Protein AF-A0AAD5XZZ4-F1 (afdb_monomer_lite)

Secondary structure (DSSP, 8-state):
------EEEEEEEEE-TTS-EEEEEEEESS-HHHHHHHHHHHHT-TT--STTTTSSEEEEEEEEEETTHHHHHHHHHTS-HHHHHHHHHHHHHHHTT--

Structure (mmCIF, N/CA/C/O backbone):
data_AF-A0AAD5XZZ4-F1
#
_entry.id   AF-A0AAD5XZZ4-F1
#
loop_
_atom_site.group_PDB
_atom_site.id
_atom_site.type_symbol
_atom_site.label_atom_id
_atom_site.label_alt_id
_atom_site.label_comp_id
_atom_site.label_asym_id
_atom_site.label_entity_id
_atom_site.label_seq_id
_atom_site.pdbx_PDB_ins_code
_atom_site.Cartn_x
_atom_site.Cartn_y
_atom_site.Cartn_z
_atom_site.occupancy
_atom_site.B_iso_or_equiv
_atom_site.auth_seq_id
_atom_site.auth_comp_id
_atom_site.auth_asym_id
_atom_site.auth_atom_id
_atom_site.pdbx_PDB_model_num
ATOM 1 N N . MET A 1 1 ? 3.668 20.346 -11.855 1.00 45.03 1 MET A N 1
ATOM 2 C CA . MET A 1 1 ? 4.312 20.079 -10.546 1.00 45.03 1 MET A CA 1
ATOM 3 C C . MET A 1 1 ? 5.317 18.971 -10.793 1.00 45.03 1 MET A C 1
ATOM 5 O O . MET A 1 1 ? 4.879 17.853 -10.990 1.00 45.03 1 MET A O 1
ATOM 9 N N . SER A 1 2 ? 6.607 19.309 -10.846 1.00 46.75 2 SER A N 1
ATOM 10 C CA . SER A 1 2 ? 7.758 18.473 -11.248 1.00 46.75 2 SER A CA 1
ATOM 11 C C . SER A 1 2 ? 7.537 16.943 -11.241 1.00 46.75 2 SER A C 1
ATOM 13 O O . SER A 1 2 ? 7.556 16.282 -10.203 1.00 46.75 2 SER A O 1
ATOM 15 N N . ASP A 1 3 ? 7.353 16.411 -12.454 1.00 56.34 3 ASP A N 1
ATOM 16 C CA . ASP A 1 3 ? 6.649 15.170 -12.815 1.00 56.34 3 ASP A CA 1
ATOM 17 C C . ASP A 1 3 ? 7.511 13.888 -12.932 1.00 56.34 3 ASP A C 1
ATOM 19 O O . ASP A 1 3 ? 7.149 12.970 -13.661 1.00 56.34 3 ASP A O 1
ATOM 23 N N . ASN A 1 4 ? 8.643 13.776 -12.228 1.00 63.56 4 ASN A N 1
ATOM 24 C CA . ASN A 1 4 ? 9.519 12.588 -12.295 1.00 63.56 4 ASN A CA 1
ATOM 25 C C . ASN A 1 4 ? 10.299 12.364 -10.989 1.00 63.56 4 ASN A C 1
ATOM 27 O O . ASN A 1 4 ? 11.527 12.318 -10.988 1.00 63.56 4 ASN A O 1
ATOM 31 N N . LYS A 1 5 ? 9.616 12.285 -9.843 1.00 84.62 5 LYS A N 1
ATOM 32 C CA . LYS A 1 5 ? 10.306 11.925 -8.597 1.00 84.62 5 LYS A CA 1
ATOM 33 C C . LYS A 1 5 ? 10.323 10.414 -8.425 1.00 84.62 5 LYS A C 1
ATOM 35 O O . LYS A 1 5 ? 9.269 9.772 -8.454 1.00 84.62 5 LYS A O 1
ATOM 40 N N . ALA A 1 6 ? 11.527 9.885 -8.233 1.00 90.94 6 ALA A N 1
ATOM 41 C CA . ALA A 1 6 ? 11.706 8.509 -7.826 1.00 90.94 6 ALA A CA 1
ATOM 42 C C . ALA A 1 6 ? 11.147 8.299 -6.413 1.00 90.94 6 ALA A C 1
ATOM 44 O O . ALA A 1 6 ? 11.161 9.212 -5.575 1.00 90.94 6 ALA A O 1
ATOM 45 N N . GLY A 1 7 ? 10.633 7.103 -6.170 1.00 94.19 7 GLY A N 1
ATOM 46 C CA . GLY A 1 7 ? 10.087 6.715 -4.882 1.00 94.19 7 GLY A CA 1
ATOM 47 C C . GLY A 1 7 ? 9.430 5.347 -4.933 1.00 94.19 7 GLY A C 1
ATOM 48 O O . GLY A 1 7 ? 9.227 4.759 -5.997 1.00 94.19 7 GLY A O 1
ATOM 49 N N . TRP A 1 8 ? 9.065 4.864 -3.758 1.00 94.25 8 TRP A N 1
ATOM 50 C CA . TRP A 1 8 ? 8.271 3.663 -3.606 1.00 94.25 8 TRP A CA 1
ATOM 51 C C . TRP A 1 8 ? 6.823 3.933 -3.981 1.00 94.25 8 TRP A C 1
ATOM 53 O O . TRP A 1 8 ? 6.227 4.929 -3.562 1.00 94.25 8 TRP A O 1
ATOM 63 N N . VAL A 1 9 ? 6.252 2.999 -4.722 1.00 94.38 9 VAL A N 1
ATOM 64 C CA . VAL A 1 9 ? 4.821 2.886 -4.961 1.00 94.38 9 VAL A CA 1
ATOM 65 C C . VAL A 1 9 ? 4.361 1.630 -4.250 1.00 94.38 9 VAL A C 1
ATOM 67 O O . VAL A 1 9 ? 4.915 0.558 -4.483 1.00 94.38 9 VAL A O 1
ATOM 70 N N . TYR A 1 10 ? 3.389 1.762 -3.359 1.00 94.12 10 TYR A N 1
ATOM 71 C CA . TYR A 1 10 ? 2.905 0.652 -2.548 1.00 94.12 10 TYR A CA 1
ATOM 72 C C . TYR A 1 10 ? 1.407 0.469 -2.703 1.00 94.12 10 TYR A C 1
ATOM 74 O O . TYR A 1 10 ? 0.656 1.416 -2.961 1.00 94.12 10 TYR A O 1
ATOM 82 N N . VAL A 1 11 ? 0.995 -0.780 -2.527 1.00 94.44 11 VAL A N 1
ATOM 83 C CA . VAL A 1 11 ? -0.394 -1.210 -2.571 1.00 94.44 11 VAL A CA 1
ATOM 84 C C . VAL A 1 11 ? -0.735 -1.906 -1.261 1.00 94.44 11 VAL A C 1
ATOM 86 O O . VAL A 1 11 ? 0.061 -2.676 -0.720 1.00 94.44 11 VAL A O 1
ATOM 89 N N . ALA A 1 12 ? -1.919 -1.604 -0.749 1.00 94.06 12 ALA A N 1
ATOM 90 C CA . ALA A 1 12 ? -2.474 -2.176 0.467 1.00 94.06 12 ALA A CA 1
ATOM 91 C C . ALA A 1 12 ? -3.970 -2.444 0.278 1.00 94.06 12 ALA A C 1
ATOM 93 O O . ALA A 1 12 ? -4.600 -1.875 -0.616 1.00 94.06 12 ALA A O 1
ATOM 94 N N . GLU A 1 13 ? -4.546 -3.284 1.123 1.00 94.44 13 GLU A N 1
ATOM 95 C CA . GLU A 1 13 ? -5.991 -3.452 1.244 1.00 94.44 13 GLU A CA 1
ATOM 96 C C . GLU A 1 13 ? -6.473 -2.709 2.493 1.00 94.44 13 GLU A C 1
ATOM 98 O O . GLU A 1 13 ? -5.864 -2.804 3.555 1.00 94.44 13 GLU A O 1
ATOM 103 N N . SER A 1 14 ? -7.546 -1.934 2.362 1.00 93.75 14 SER A N 1
ATOM 104 C CA . SER A 1 14 ? -8.236 -1.322 3.493 1.00 93.75 14 SER A CA 1
ATOM 105 C C . SER A 1 14 ? -9.613 -1.949 3.625 1.00 93.75 14 SER A C 1
ATOM 107 O O . SER A 1 14 ? -10.395 -1.932 2.669 1.00 93.75 14 SER A O 1
ATOM 109 N N . THR A 1 15 ? -9.904 -2.493 4.802 1.00 94.31 15 THR A N 1
ATOM 110 C CA . THR A 1 15 ? -11.216 -3.067 5.113 1.00 94.31 15 THR A CA 1
ATOM 111 C C . THR A 1 15 ? -12.094 -1.987 5.721 1.00 94.31 15 THR A C 1
ATOM 113 O O . THR A 1 15 ? -11.679 -1.272 6.632 1.00 94.31 15 THR A O 1
ATOM 116 N N . ARG A 1 16 ? -13.313 -1.839 5.212 1.00 93.56 16 ARG A N 1
ATOM 117 C CA . ARG A 1 16 ? -14.308 -0.876 5.693 1.00 93.56 16 ARG A CA 1
ATOM 118 C C . ARG A 1 16 ? -15.160 -1.454 6.824 1.00 93.56 16 ARG A C 1
ATOM 120 O O . ARG A 1 16 ? -15.251 -2.674 6.941 1.00 93.56 16 ARG A O 1
ATOM 127 N N . PRO A 1 17 ? -15.844 -0.609 7.622 1.00 90.06 17 PRO A N 1
ATOM 128 C CA . PRO A 1 17 ? -16.749 -1.081 8.673 1.00 90.06 17 PRO A CA 1
ATOM 129 C C . PRO A 1 17 ? -17.856 -2.027 8.181 1.00 90.06 17 PRO A C 1
ATOM 131 O O . PRO A 1 17 ? -18.328 -2.864 8.939 1.00 90.06 17 PRO A O 1
ATOM 134 N N . ASN A 1 18 ? -18.261 -1.917 6.912 1.00 91.06 18 ASN A N 1
ATOM 135 C CA . ASN A 1 18 ? -19.247 -2.802 6.285 1.00 91.06 18 ASN A CA 1
ATOM 136 C C . ASN A 1 18 ? -18.650 -4.121 5.745 1.00 91.06 18 ASN A C 1
ATOM 138 O O . ASN A 1 18 ? -19.376 -4.907 5.146 1.00 91.06 18 ASN A O 1
ATOM 142 N N . GLY A 1 19 ? -17.349 -4.357 5.933 1.00 91.38 19 GLY A N 1
ATOM 143 C CA . GLY A 1 19 ? -16.630 -5.529 5.430 1.00 91.38 19 GLY A CA 1
ATOM 144 C C . GLY A 1 19 ? -16.059 -5.378 4.018 1.00 91.38 19 GLY A C 1
ATOM 145 O O . GLY A 1 19 ? -15.326 -6.262 3.571 1.00 91.38 19 GLY A O 1
ATOM 146 N N . ASP A 1 20 ? -16.329 -4.270 3.319 1.00 92.31 20 ASP A N 1
ATOM 147 C CA . ASP A 1 20 ? -15.809 -4.065 1.968 1.00 92.31 20 ASP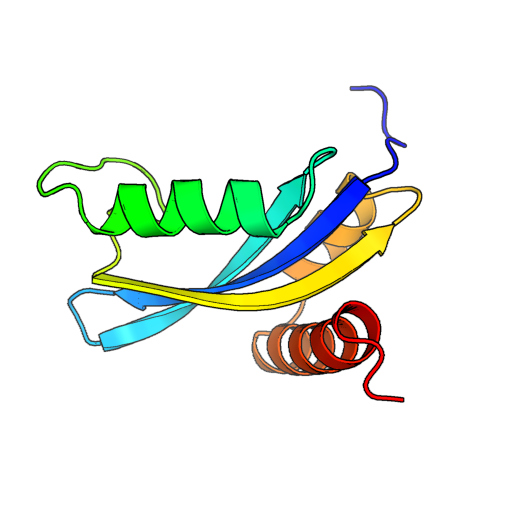 A CA 1
ATOM 148 C C . ASP A 1 20 ? -14.291 -3.889 1.978 1.00 92.31 20 ASP A C 1
ATOM 150 O O . ASP A 1 20 ? -13.732 -3.082 2.723 1.00 92.31 20 ASP A O 1
ATOM 154 N N . LYS A 1 21 ? -13.624 -4.606 1.078 1.00 92.38 21 LYS A N 1
ATOM 155 C CA . LYS A 1 21 ? -12.177 -4.541 0.877 1.00 92.38 21 LYS A CA 1
ATOM 156 C C . LYS A 1 21 ? -11.851 -3.633 -0.298 1.00 92.38 21 LYS A C 1
ATOM 158 O O . LYS A 1 21 ? -12.231 -3.911 -1.435 1.00 92.38 21 LYS A O 1
ATOM 163 N N . GLN A 1 22 ? -11.129 -2.549 -0.033 1.00 91.50 22 GLN A N 1
ATOM 164 C CA . GLN A 1 22 ? -10.744 -1.569 -1.043 1.00 91.50 22 GLN A CA 1
ATOM 165 C C . GLN A 1 22 ? -9.232 -1.537 -1.225 1.00 91.50 22 GLN A C 1
ATOM 167 O O . GLN A 1 22 ? -8.476 -1.420 -0.263 1.00 91.50 22 GLN A O 1
ATOM 172 N N . ILE A 1 23 ? -8.789 -1.580 -2.480 1.00 93.62 23 ILE A N 1
ATOM 173 C CA . ILE A 1 23 ? -7.369 -1.463 -2.795 1.00 93.62 23 ILE A CA 1
ATOM 174 C C . ILE A 1 23 ? -6.931 -0.003 -2.682 1.00 93.62 23 ILE A C 1
ATOM 176 O O . ILE A 1 23 ? -7.425 0.874 -3.395 1.00 93.62 23 ILE A O 1
ATOM 180 N N . TYR A 1 24 ? -5.967 0.233 -1.804 1.00 92.50 24 TYR A N 1
ATOM 181 C CA . TYR A 1 24 ? -5.279 1.497 -1.620 1.00 92.50 24 TYR A CA 1
ATOM 182 C C . TYR A 1 24 ? -3.963 1.502 -2.395 1.00 92.50 24 TYR A C 1
ATOM 184 O O . TYR A 1 24 ? -3.212 0.529 -2.383 1.00 92.50 24 TYR A O 1
ATOM 192 N N . THR A 1 25 ? -3.652 2.620 -3.045 1.00 94.00 25 THR A N 1
ATOM 193 C CA . THR A 1 25 ? -2.360 2.840 -3.704 1.00 94.00 25 THR A CA 1
ATOM 194 C C . THR A 1 25 ? -1.808 4.182 -3.266 1.00 94.00 25 THR A C 1
ATOM 196 O O . THR A 1 25 ? -2.512 5.193 -3.349 1.00 94.00 25 THR A O 1
ATOM 199 N N . GLY A 1 26 ? -0.549 4.188 -2.839 1.00 92.44 26 GLY A N 1
ATOM 200 C CA . GLY A 1 26 ? 0.147 5.394 -2.416 1.00 92.44 26 GLY A CA 1
ATOM 201 C C . GLY A 1 26 ? 1.602 5.416 -2.861 1.00 92.44 26 GLY A C 1
ATOM 202 O O . GLY A 1 26 ? 2.157 4.418 -3.324 1.00 92.44 26 GLY A O 1
ATOM 203 N N . ILE A 1 27 ? 2.226 6.580 -2.694 1.00 94.50 27 ILE A N 1
ATOM 204 C CA . ILE A 1 27 ? 3.651 6.793 -2.962 1.00 94.50 27 ILE A CA 1
ATOM 205 C C . ILE A 1 27 ? 4.381 7.315 -1.735 1.00 94.50 27 ILE A C 1
ATOM 207 O O . ILE A 1 27 ? 3.789 7.948 -0.857 1.00 94.50 27 ILE A O 1
ATOM 211 N N . THR A 1 28 ? 5.682 7.055 -1.671 1.00 93.88 28 THR A N 1
ATOM 212 C CA . THR A 1 28 ? 6.557 7.589 -0.628 1.00 93.88 28 THR A CA 1
ATOM 213 C C . THR A 1 28 ? 8.011 7.622 -1.071 1.00 93.88 28 THR A C 1
ATOM 215 O O . THR A 1 28 ? 8.465 6.771 -1.826 1.00 93.88 28 THR A O 1
ATOM 218 N N . GLN A 1 29 ? 8.756 8.618 -0.595 1.00 92.12 29 GLN A N 1
ATOM 219 C CA . GLN A 1 29 ? 10.215 8.660 -0.754 1.00 92.12 29 GLN A CA 1
ATOM 220 C C . GLN A 1 29 ? 10.943 7.963 0.404 1.00 92.12 29 GLN A C 1
ATOM 222 O O . GLN A 1 29 ? 12.115 7.626 0.283 1.00 92.12 29 GLN A O 1
ATOM 227 N N . ARG A 1 30 ? 10.245 7.751 1.525 1.00 90.75 30 ARG A N 1
ATOM 228 C CA . ARG A 1 30 ? 10.720 6.992 2.692 1.00 90.75 30 ARG A CA 1
ATOM 229 C C . ARG A 1 30 ? 10.480 5.500 2.459 1.00 90.75 30 ARG A C 1
ATOM 231 O O . ARG A 1 30 ? 9.788 5.140 1.510 1.00 90.75 30 ARG A O 1
ATOM 238 N N . THR A 1 31 ? 10.985 4.636 3.333 1.00 90.62 31 THR A N 1
ATOM 239 C CA . THR A 1 31 ? 10.662 3.204 3.269 1.00 90.62 31 THR A CA 1
ATOM 240 C C . THR A 1 31 ? 9.143 2.973 3.390 1.00 90.62 31 THR A C 1
ATOM 242 O O . THR A 1 31 ? 8.474 3.697 4.141 1.00 90.62 31 THR A O 1
ATOM 245 N N . PRO A 1 32 ? 8.565 2.007 2.649 1.00 93.38 32 PRO A N 1
ATOM 246 C CA . PRO A 1 32 ? 7.126 1.727 2.681 1.00 93.38 32 PRO A CA 1
ATOM 247 C C . PRO A 1 32 ? 6.596 1.413 4.082 1.00 93.38 32 PRO A C 1
ATOM 249 O O . PRO A 1 32 ? 5.560 1.949 4.468 1.00 93.38 32 PRO A O 1
ATOM 252 N N . GLU A 1 33 ? 7.348 0.643 4.871 1.00 92.12 33 GLU A N 1
ATOM 253 C CA . GLU A 1 33 ? 6.992 0.234 6.240 1.00 92.12 33 GLU A CA 1
ATOM 254 C C . GLU A 1 33 ? 6.635 1.402 7.153 1.00 92.12 33 GLU A C 1
ATOM 256 O O . GLU A 1 33 ? 5.668 1.344 7.909 1.00 92.12 33 GLU A O 1
ATOM 261 N N . ILE A 1 34 ? 7.372 2.505 7.042 1.00 93.31 34 ILE A N 1
ATOM 262 C CA . ILE A 1 34 ? 7.099 3.702 7.828 1.00 93.31 34 ILE A CA 1
ATOM 263 C C . ILE A 1 34 ? 5.708 4.258 7.499 1.00 93.31 34 ILE A C 1
ATOM 265 O O . ILE A 1 34 ? 4.944 4.592 8.403 1.00 93.31 34 ILE A O 1
ATOM 269 N N . ARG A 1 35 ? 5.355 4.343 6.211 1.00 93.75 35 ARG A N 1
ATOM 270 C CA . ARG A 1 35 ? 4.034 4.831 5.783 1.00 93.75 35 ARG A CA 1
ATOM 271 C C . ARG A 1 35 ? 2.933 3.843 6.132 1.00 93.75 35 ARG A C 1
ATOM 273 O O . ARG A 1 35 ? 1.840 4.269 6.487 1.00 93.75 35 ARG A O 1
ATOM 280 N N . TRP A 1 36 ? 3.205 2.545 6.046 1.00 93.62 36 TRP A N 1
ATOM 281 C CA . TRP A 1 36 ? 2.260 1.512 6.461 1.00 93.62 36 TRP A CA 1
ATOM 282 C C . TRP A 1 36 ? 1.923 1.631 7.943 1.00 93.62 36 TRP A C 1
ATOM 284 O O . TRP A 1 36 ? 0.746 1.671 8.284 1.00 93.62 36 TRP A O 1
ATOM 294 N N . ASN A 1 37 ? 2.925 1.809 8.803 1.00 93.75 37 ASN A N 1
ATOM 295 C CA . ASN A 1 37 ? 2.704 2.018 10.233 1.00 93.75 37 ASN A CA 1
ATOM 296 C C . ASN A 1 37 ? 1.912 3.299 10.514 1.00 93.75 37 ASN A C 1
ATOM 298 O O . ASN A 1 37 ? 1.026 3.296 11.363 1.00 93.75 37 ASN A O 1
ATOM 302 N N . GLU A 1 38 ? 2.173 4.386 9.781 1.00 93.00 38 GLU A N 1
ATOM 303 C CA . GLU A 1 38 ? 1.354 5.602 9.869 1.00 93.00 38 GLU A CA 1
ATOM 304 C C . GLU A 1 38 ? -0.119 5.316 9.526 1.00 93.00 38 GLU A C 1
ATOM 306 O O . GLU A 1 38 ? -1.001 5.776 10.244 1.00 93.00 38 GLU A O 1
ATOM 311 N N . HIS A 1 39 ? -0.398 4.524 8.484 1.00 92.88 39 HIS A N 1
ATOM 312 C CA . HIS A 1 39 ? -1.764 4.149 8.102 1.00 92.88 39 HIS A CA 1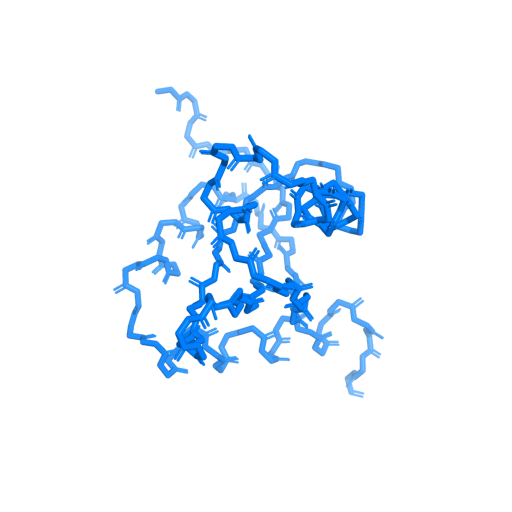
ATOM 313 C C . HIS A 1 39 ? -2.447 3.217 9.108 1.00 92.88 39 HIS A C 1
ATOM 315 O O . HIS A 1 39 ? -3.610 3.440 9.433 1.00 92.88 39 HIS A O 1
ATOM 321 N N . ILE A 1 40 ? -1.737 2.216 9.628 1.00 92.69 40 ILE A N 1
ATOM 322 C CA . ILE A 1 40 ? -2.254 1.298 10.656 1.00 92.69 40 ILE A CA 1
ATOM 323 C C . ILE A 1 40 ? -2.594 2.078 11.930 1.00 92.69 40 ILE A C 1
ATOM 325 O O . ILE A 1 40 ? -3.678 1.932 12.490 1.00 92.69 40 ILE A O 1
ATOM 329 N N . ASN A 1 41 ? -1.705 2.976 12.357 1.00 92.81 41 ASN A N 1
ATOM 330 C CA . ASN A 1 41 ? -1.968 3.851 13.497 1.00 92.81 41 ASN A CA 1
ATOM 331 C C . ASN A 1 41 ? -3.172 4.764 13.258 1.00 92.81 41 ASN A C 1
ATOM 333 O O . ASN A 1 41 ? -3.868 5.113 14.204 1.00 92.81 41 ASN A O 1
ATOM 337 N N . GLU A 1 42 ? -3.412 5.164 12.013 1.00 92.06 42 GLU A N 1
ATOM 338 C CA . GLU A 1 42 ? -4.540 6.010 11.644 1.00 92.06 42 GLU A CA 1
ATOM 339 C C . GLU A 1 42 ? -5.882 5.263 11.677 1.00 92.06 42 GLU A C 1
ATOM 341 O O . GLU A 1 42 ? -6.873 5.851 12.094 1.00 92.06 42 GLU A O 1
ATOM 346 N N . VAL A 1 43 ? -5.906 3.978 11.306 1.00 91.31 43 VAL A N 1
ATOM 347 C CA . VAL A 1 43 ? -7.069 3.076 11.462 1.00 91.31 43 VAL A CA 1
ATOM 348 C C . VAL A 1 43 ? -7.451 2.889 12.929 1.00 91.31 43 VAL A C 1
ATOM 350 O O . VAL A 1 43 ? -8.627 2.857 13.269 1.00 91.31 43 VAL A O 1
ATOM 353 N N . ASN A 1 44 ? -6.463 2.826 13.821 1.00 88.62 44 ASN A N 1
ATOM 354 C CA . ASN A 1 44 ? -6.701 2.632 15.253 1.00 88.62 44 ASN A CA 1
ATOM 355 C C . ASN A 1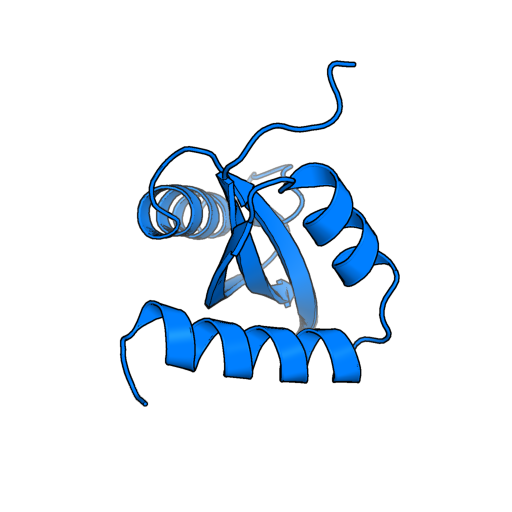 44 ? -7.205 3.895 15.979 1.00 88.62 44 ASN A C 1
ATOM 357 O O . ASN A 1 44 ? -7.440 3.855 17.188 1.00 88.62 44 ASN A O 1
ATOM 361 N N . LYS A 1 45 ? -7.351 5.030 15.282 1.00 90.12 45 LYS A N 1
ATOM 362 C CA . LYS A 1 45 ? -7.873 6.267 15.873 1.00 90.12 45 LYS A CA 1
ATOM 363 C C . LYS A 1 45 ? -9.396 6.314 15.721 1.00 90.12 45 LYS A C 1
ATOM 365 O O . LYS A 1 45 ? -9.870 6.332 14.587 1.00 90.12 45 LYS A O 1
ATOM 370 N N . PRO A 1 46 ? -10.160 6.450 16.820 1.00 79.44 46 PRO A N 1
ATOM 371 C CA . PRO A 1 46 ? -11.624 6.422 16.772 1.00 79.44 46 PRO A CA 1
ATOM 372 C C . PRO A 1 46 ? -12.248 7.554 15.936 1.00 79.44 46 PRO A C 1
ATOM 374 O O . PRO A 1 46 ? 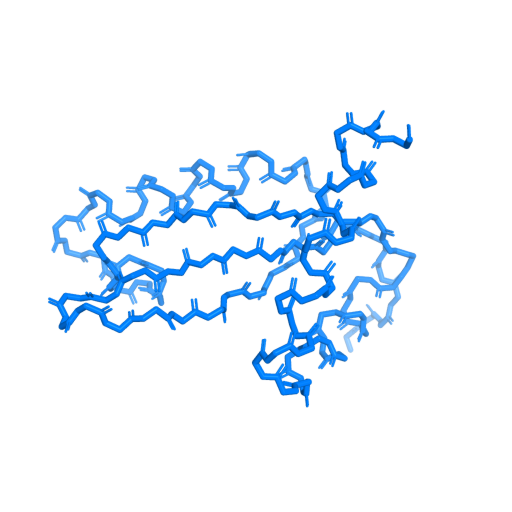-13.331 7.373 15.395 1.00 79.44 46 PRO A O 1
ATOM 377 N N . ASP A 1 47 ? -11.551 8.686 15.774 1.00 84.56 47 ASP A N 1
ATOM 378 C CA . ASP A 1 47 ? -12.056 9.878 15.073 1.00 84.56 47 ASP A CA 1
ATOM 379 C C . ASP A 1 47 ? -11.234 10.252 13.822 1.00 84.56 47 ASP A C 1
ATOM 381 O O . ASP A 1 47 ? -11.173 11.426 13.427 1.00 84.56 47 ASP A O 1
ATOM 385 N N . SER A 1 48 ? -10.545 9.292 13.190 1.00 86.69 48 SER A N 1
ATOM 386 C CA . SER A 1 48 ? -9.771 9.607 11.984 1.00 86.69 48 SER A CA 1
ATOM 387 C C . SER A 1 48 ? -10.668 10.029 10.818 1.00 86.69 48 SER A C 1
ATOM 389 O O . SER A 1 48 ? -11.613 9.348 10.427 1.00 86.69 48 SER A O 1
ATOM 391 N N . LYS A 1 49 ? -10.305 11.149 10.186 1.00 87.69 49 LYS A N 1
ATOM 392 C CA . LYS A 1 49 ? -10.955 11.657 8.966 1.00 87.69 49 LYS A CA 1
ATOM 393 C C . LYS A 1 49 ? -10.224 11.262 7.685 1.00 87.69 49 LYS A C 1
ATOM 395 O O . LYS A 1 49 ? -10.625 11.677 6.599 1.00 87.69 49 LYS A O 1
ATOM 400 N N . THR A 1 50 ? -9.125 10.519 7.790 1.00 88.88 50 THR A N 1
ATOM 401 C CA . THR A 1 50 ? -8.351 10.121 6.612 1.00 88.88 50 THR A CA 1
ATOM 402 C C . THR A 1 50 ? -9.042 8.984 5.871 1.00 88.88 50 THR A C 1
ATOM 404 O O . THR A 1 50 ? -9.769 8.189 6.458 1.00 88.88 50 THR A O 1
ATOM 407 N N . TRP A 1 51 ? -8.768 8.858 4.572 1.00 88.06 51 TRP A N 1
ATOM 408 C CA . TRP A 1 51 ? -9.350 7.783 3.769 1.00 88.06 51 TRP A CA 1
ATOM 409 C C . TRP A 1 51 ? -9.040 6.391 4.339 1.00 88.06 51 TRP A C 1
ATOM 411 O O . TRP A 1 51 ? -9.909 5.528 4.311 1.00 88.06 51 TRP A O 1
ATOM 421 N N . THR A 1 52 ? -7.830 6.159 4.864 1.00 86.50 52 THR A N 1
ATOM 422 C CA . THR A 1 52 ? -7.470 4.876 5.492 1.00 86.50 52 THR A CA 1
ATOM 423 C C . THR A 1 52 ? -8.053 4.743 6.891 1.00 86.50 52 THR A C 1
ATOM 425 O O . THR A 1 52 ? -8.521 3.668 7.225 1.00 86.50 52 THR A O 1
ATOM 428 N N . GLY A 1 53 ? -8.089 5.820 7.678 1.00 85.44 53 GLY A N 1
ATOM 429 C CA . GLY A 1 53 ? -8.627 5.797 9.041 1.00 85.44 53 GLY A CA 1
ATOM 430 C C . GLY A 1 53 ? -10.151 5.675 9.130 1.00 85.44 53 GLY A C 1
ATOM 431 O O . GLY A 1 53 ? -10.676 5.314 10.168 1.00 85.44 53 GLY A O 1
ATOM 432 N N . GLN A 1 54 ? -10.865 5.894 8.024 1.00 87.69 54 GLN A N 1
ATOM 433 C CA . GLN A 1 54 ? -12.270 5.489 7.879 1.00 87.69 54 GLN A CA 1
ATOM 434 C C . GLN A 1 54 ? -12.444 3.965 7.704 1.00 87.69 54 GLN A C 1
ATOM 436 O O . GLN A 1 54 ? -13.566 3.477 7.576 1.00 87.69 54 GLN A O 1
ATOM 441 N N . GLY A 1 55 ? -11.350 3.211 7.568 1.00 89.19 55 GLY A N 1
ATOM 442 C CA . GLY A 1 55 ? -11.345 1.750 7.581 1.00 89.19 55 GLY A CA 1
ATOM 443 C C . GLY A 1 55 ? -11.206 1.194 8.999 1.00 89.19 55 GLY A C 1
ATOM 444 O O . GLY A 1 55 ? -10.893 1.923 9.930 1.00 89.19 55 GLY A O 1
ATOM 445 N N . ILE A 1 56 ? -11.426 -0.111 9.139 1.00 92.69 56 ILE A N 1
ATOM 446 C CA . ILE A 1 56 ? -11.218 -0.877 10.379 1.00 92.69 56 ILE A CA 1
ATOM 447 C C . ILE A 1 56 ? -9.941 -1.721 10.342 1.00 92.69 56 ILE A C 1
ATOM 449 O O . ILE A 1 56 ? -9.504 -2.212 11.374 1.00 92.69 56 ILE A O 1
ATOM 453 N N . ASP A 1 57 ? -9.355 -1.903 9.157 1.00 93.25 57 ASP A N 1
ATOM 454 C CA . ASP A 1 57 ? -8.098 -2.620 8.969 1.00 93.25 57 ASP A CA 1
ATOM 455 C C . ASP A 1 57 ? -7.329 -2.049 7.768 1.00 93.25 57 ASP A C 1
ATOM 457 O O . ASP A 1 57 ? -7.925 -1.526 6.812 1.00 93.25 57 ASP A O 1
ATOM 461 N N . PHE A 1 58 ? -6.003 -2.143 7.826 1.00 94.00 58 PHE A N 1
ATOM 462 C CA . PHE A 1 58 ? -5.091 -1.754 6.757 1.00 94.00 58 PHE A CA 1
ATOM 463 C C . PHE A 1 58 ? -3.983 -2.795 6.635 1.00 94.00 58 PHE A C 1
ATOM 465 O O . PHE A 1 58 ? -3.076 -2.860 7.464 1.00 94.00 58 PHE A O 1
ATOM 472 N N . GLN A 1 59 ? -4.030 -3.566 5.554 1.00 93.56 59 GLN A N 1
ATOM 473 C CA . GLN A 1 59 ? -3.100 -4.649 5.285 1.00 93.56 59 GLN A CA 1
ATOM 474 C C . GLN A 1 59 ? -2.165 -4.270 4.128 1.00 93.56 59 GLN A C 1
ATOM 476 O O . GLN A 1 59 ? -2.600 -4.215 2.972 1.00 93.56 59 GLN A O 1
ATOM 481 N N . PRO A 1 60 ? -0.870 -4.025 4.390 1.00 93.56 60 PRO A N 1
ATOM 482 C CA . PRO A 1 60 ? 0.126 -3.899 3.334 1.00 93.56 60 PRO A CA 1
ATOM 483 C C . PRO A 1 60 ? 0.181 -5.163 2.474 1.00 93.56 60 PRO A C 1
ATOM 485 O O . PRO A 1 60 ? 0.186 -6.270 3.008 1.00 93.56 60 PRO A O 1
ATOM 488 N N . ILE A 1 61 ? 0.242 -5.000 1.151 1.00 93.19 61 ILE A N 1
ATOM 489 C CA . ILE A 1 61 ? 0.407 -6.131 0.228 1.00 93.19 61 ILE A CA 1
ATOM 490 C C . ILE A 1 61 ? 1.825 -6.128 -0.336 1.00 93.19 61 ILE A C 1
ATOM 492 O O . ILE A 1 61 ? 2.551 -7.102 -0.181 1.00 93.19 61 ILE A O 1
ATOM 496 N N . GLY A 1 62 ? 2.238 -5.032 -0.975 1.00 92.19 62 GLY A N 1
ATOM 497 C CA . GLY A 1 62 ? 3.540 -4.968 -1.632 1.00 92.19 62 GLY A CA 1
ATOM 498 C C . GLY A 1 62 ? 3.954 -3.559 -2.026 1.00 92.19 62 GLY A C 1
ATOM 499 O O . GLY A 1 62 ? 3.140 -2.631 -2.055 1.00 92.19 62 GLY A O 1
ATOM 500 N N . ALA A 1 63 ? 5.237 -3.396 -2.337 1.00 94.44 63 ALA A N 1
ATOM 501 C CA . ALA A 1 63 ? 5.810 -2.127 -2.762 1.00 94.44 63 ALA A CA 1
ATOM 502 C C . ALA A 1 63 ? 6.891 -2.327 -3.822 1.00 94.44 63 ALA A C 1
ATOM 504 O O . ALA A 1 63 ? 7.599 -3.324 -3.828 1.00 94.44 63 ALA A O 1
ATOM 505 N N . VAL A 1 64 ? 7.043 -1.353 -4.712 1.00 93.94 64 VAL A N 1
ATOM 506 C CA . VAL A 1 64 ? 8.091 -1.362 -5.733 1.00 93.94 64 VAL A CA 1
ATOM 507 C C . VAL A 1 64 ? 8.678 0.031 -5.900 1.00 93.94 64 VAL A C 1
ATOM 509 O O . VAL A 1 64 ? 7.964 1.034 -5.824 1.00 93.94 64 VAL A O 1
ATOM 512 N N . TRP A 1 65 ? 9.988 0.107 -6.116 1.00 93.38 65 TRP A N 1
ATOM 513 C CA . TRP A 1 65 ? 10.645 1.366 -6.441 1.00 93.38 65 TRP A CA 1
ATOM 514 C C . TRP A 1 65 ? 10.365 1.748 -7.896 1.00 93.38 65 TRP A C 1
ATOM 516 O O . TRP A 1 65 ? 10.507 0.935 -8.807 1.00 93.38 65 TRP A O 1
ATOM 526 N N . SER A 1 66 ? 9.991 3.002 -8.130 1.00 93.12 66 SER A N 1
ATOM 527 C CA . SER A 1 66 ? 9.808 3.560 -9.468 1.00 93.12 66 SER A CA 1
ATOM 528 C C . SER A 1 66 ? 10.610 4.841 -9.608 1.00 93.12 66 SER A C 1
ATOM 530 O O . SER A 1 66 ? 10.575 5.701 -8.732 1.00 93.12 66 SER A O 1
ATOM 532 N N . ASN A 1 67 ? 11.262 5.018 -10.758 1.00 92.12 67 ASN A N 1
ATOM 533 C CA . ASN A 1 67 ? 11.938 6.269 -11.114 1.00 92.12 67 ASN A CA 1
ATOM 534 C C . ASN A 1 67 ? 10.945 7.407 -11.425 1.00 92.12 67 ASN A C 1
ATOM 536 O O . ASN A 1 67 ? 11.314 8.578 -11.407 1.00 92.12 67 ASN A O 1
ATOM 540 N N . ASN A 1 68 ? 9.671 7.073 -11.660 1.00 92.50 68 ASN A N 1
ATOM 541 C CA . ASN A 1 68 ? 8.566 8.025 -11.723 1.00 92.50 68 ASN A CA 1
ATOM 542 C C . ASN A 1 68 ? 7.380 7.485 -10.909 1.00 92.50 68 ASN A C 1
ATOM 544 O O . ASN A 1 68 ? 6.454 6.859 -11.441 1.00 92.50 68 ASN A O 1
ATOM 548 N N . ALA A 1 69 ? 7.426 7.714 -9.595 1.00 92.12 69 ALA A N 1
ATOM 549 C CA . ALA A 1 69 ? 6.435 7.194 -8.659 1.00 92.12 69 ALA A CA 1
ATOM 550 C C . ALA A 1 69 ? 5.025 7.735 -8.941 1.00 92.12 69 ALA A C 1
ATOM 552 O O . ALA A 1 69 ? 4.060 6.980 -8.883 1.00 92.12 69 ALA A O 1
ATOM 553 N N . ARG A 1 70 ? 4.896 9.014 -9.321 1.00 90.81 70 ARG 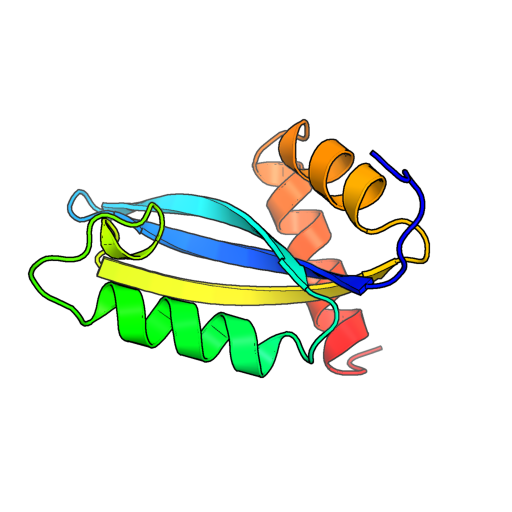A N 1
ATOM 554 C CA . ARG A 1 70 ? 3.596 9.639 -9.613 1.00 90.81 70 ARG A CA 1
ATOM 555 C C . ARG A 1 70 ? 2.903 8.990 -10.810 1.00 90.81 70 ARG A C 1
ATOM 557 O O . ARG A 1 70 ? 1.729 8.640 -10.720 1.00 90.81 70 ARG A O 1
ATOM 564 N N . LYS A 1 71 ? 3.626 8.802 -11.919 1.00 92.19 71 LYS A N 1
ATOM 565 C CA . LYS A 1 71 ? 3.076 8.142 -13.111 1.00 92.19 71 LYS A CA 1
ATOM 566 C C . LYS A 1 71 ? 2.692 6.697 -12.806 1.00 92.19 71 LYS A C 1
ATOM 568 O O . LYS A 1 71 ? 1.624 6.256 -13.223 1.00 92.19 71 LYS A O 1
ATOM 573 N N . ALA A 1 72 ? 3.535 5.975 -12.070 1.00 92.25 72 ALA A N 1
ATOM 574 C CA . ALA A 1 72 ? 3.249 4.603 -11.667 1.00 92.25 72 ALA A CA 1
ATOM 575 C C . ALA A 1 72 ? 1.999 4.515 -10.771 1.00 92.25 72 ALA A C 1
ATOM 577 O O . ALA A 1 72 ? 1.108 3.722 -11.059 1.00 92.25 72 ALA A O 1
ATOM 578 N N . GLU A 1 73 ? 1.868 5.380 -9.763 1.00 94.25 73 GLU A N 1
ATOM 579 C CA . GLU A 1 73 ? 0.681 5.449 -8.899 1.00 94.25 73 GLU A CA 1
ATOM 580 C C . GLU A 1 73 ? -0.597 5.712 -9.697 1.00 94.25 73 GLU A C 1
ATOM 582 O O . GLU A 1 73 ? -1.595 5.017 -9.521 1.00 94.25 73 GLU A O 1
ATOM 587 N N . GLN A 1 74 ? -0.564 6.688 -10.604 1.00 93.31 74 GLN A N 1
ATOM 588 C CA . GLN A 1 74 ? -1.717 7.020 -11.436 1.00 93.31 74 GLN A CA 1
ATOM 589 C C . GLN A 1 74 ? -2.082 5.871 -12.382 1.00 93.31 74 GLN A C 1
ATOM 591 O O . GLN A 1 74 ? -3.259 5.572 -12.569 1.00 93.31 74 GLN A O 1
ATOM 596 N N . THR A 1 75 ? -1.072 5.192 -12.926 1.00 93.50 75 THR A N 1
ATOM 597 C CA . THR A 1 75 ? -1.261 4.007 -13.768 1.00 93.50 75 THR A CA 1
ATOM 598 C C . THR A 1 75 ? -1.969 2.906 -12.985 1.00 93.50 75 THR A C 1
ATOM 600 O O . THR A 1 75 ? -2.978 2.393 -13.454 1.00 93.50 75 THR A O 1
ATOM 603 N N . ILE A 1 76 ? -1.519 2.611 -11.761 1.00 92.69 76 ILE A N 1
ATOM 604 C CA . ILE A 1 76 ? -2.147 1.605 -10.894 1.00 92.69 76 ILE A CA 1
ATOM 605 C C . ILE A 1 76 ? -3.562 2.030 -10.504 1.00 92.69 76 ILE A C 1
ATOM 607 O O . ILE A 1 76 ? -4.477 1.220 -10.581 1.00 92.69 76 ILE A O 1
ATOM 611 N N . LYS A 1 77 ? -3.792 3.295 -10.131 1.00 91.44 77 LYS A N 1
ATOM 612 C CA . LYS A 1 77 ? -5.127 3.798 -9.755 1.00 91.44 77 LYS A CA 1
ATOM 613 C C . LYS A 1 77 ? -6.165 3.598 -10.863 1.00 91.44 77 LYS A C 1
ATOM 615 O O . LYS A 1 77 ? -7.307 3.268 -10.542 1.00 91.44 77 LYS A O 1
ATOM 620 N N . ASN A 1 78 ? -5.747 3.723 -12.121 1.00 93.69 78 ASN A N 1
ATOM 621 C CA . ASN A 1 78 ? -6.594 3.549 -13.301 1.00 93.69 78 ASN A CA 1
ATOM 622 C C . ASN A 1 78 ? -6.791 2.082 -13.728 1.00 93.69 78 ASN A C 1
ATOM 624 O O . ASN A 1 78 ? -7.577 1.824 -14.635 1.00 93.69 78 ASN A O 1
ATOM 628 N N . MET A 1 79 ? -6.097 1.124 -13.109 1.00 92.69 79 MET A N 1
ATOM 629 C CA . MET A 1 79 ? -6.291 -0.304 -13.378 1.00 92.69 79 MET A CA 1
ATOM 630 C C . MET A 1 79 ? -7.577 -0.845 -12.745 1.00 92.69 79 MET A C 1
ATOM 632 O O . MET A 1 79 ? -8.064 -0.329 -11.729 1.00 92.69 79 MET A O 1
ATOM 636 N N . ALA A 1 80 ? -8.072 -1.952 -13.303 1.00 92.94 80 ALA A N 1
ATOM 637 C CA . ALA A 1 80 ? -9.111 -2.761 -12.675 1.00 92.94 80 ALA A CA 1
ATOM 638 C C . ALA A 1 80 ? -8.626 -3.340 -11.331 1.00 92.94 80 ALA A C 1
ATOM 640 O O . ALA A 1 80 ? -7.424 -3.495 -11.095 1.00 92.94 80 ALA A O 1
ATOM 641 N N . THR A 1 81 ? -9.553 -3.669 -10.432 1.00 89.12 81 THR A N 1
ATOM 642 C CA . THR A 1 81 ? -9.228 -4.165 -9.082 1.00 89.12 81 THR A CA 1
ATOM 643 C C . THR A 1 81 ? -8.381 -5.438 -9.123 1.00 89.12 81 THR A C 1
ATOM 645 O O . THR A 1 81 ? -7.414 -5.562 -8.371 1.00 89.12 81 THR A O 1
ATOM 648 N N . GLU A 1 82 ? -8.685 -6.352 -10.041 1.00 90.56 82 GLU A N 1
ATOM 649 C CA . GLU A 1 82 ? -7.955 -7.606 -10.245 1.00 90.56 82 GLU A CA 1
ATOM 650 C C . GLU A 1 82 ? -6.506 -7.338 -10.664 1.00 90.56 82 GLU A C 1
ATOM 652 O O . GLU A 1 82 ? -5.570 -7.933 -10.134 1.00 90.56 82 GLU A O 1
ATOM 657 N N . GLN A 1 83 ? -6.307 -6.377 -11.568 1.00 92.62 83 GLN A N 1
ATOM 658 C CA . GLN A 1 83 ? -4.982 -5.972 -12.034 1.00 92.62 83 GLN A CA 1
ATOM 659 C C . GLN A 1 83 ? -4.166 -5.313 -10.918 1.00 92.62 83 GLN A C 1
ATOM 661 O O . GLN A 1 83 ? -2.967 -5.566 -10.807 1.00 92.62 83 GLN A O 1
ATOM 666 N N . LYS A 1 84 ? -4.807 -4.513 -10.055 1.00 92.44 84 LYS A N 1
ATOM 667 C CA . LYS A 1 84 ? -4.146 -3.924 -8.882 1.00 92.44 84 LYS A CA 1
ATOM 668 C C . LYS A 1 84 ? -3.662 -5.000 -7.912 1.00 92.44 84 LYS A C 1
ATOM 670 O O . LYS A 1 84 ? -2.543 -4.890 -7.419 1.00 92.44 84 LYS A O 1
ATOM 675 N N . ARG A 1 85 ? -4.469 -6.038 -7.663 1.00 90.44 85 ARG A N 1
ATOM 676 C CA . ARG A 1 85 ? -4.087 -7.174 -6.804 1.00 90.44 85 ARG A CA 1
ATOM 677 C C . ARG A 1 85 ? -2.916 -7.956 -7.389 1.00 90.44 85 ARG A C 1
ATOM 679 O O . ARG A 1 85 ? -1.910 -8.120 -6.708 1.00 90.44 85 ARG A O 1
ATOM 686 N N . ALA A 1 86 ? -2.990 -8.323 -8.667 1.00 91.75 86 ALA A N 1
ATOM 687 C CA . ALA A 1 86 ? -1.898 -9.022 -9.345 1.00 91.75 86 ALA A CA 1
ATOM 688 C C . ALA A 1 86 ? -0.592 -8.204 -9.341 1.00 91.75 86 ALA A C 1
ATOM 690 O O . ALA A 1 86 ? 0.494 -8.737 -9.105 1.00 91.75 86 ALA A O 1
ATOM 691 N N . PHE A 1 87 ? -0.688 -6.887 -9.559 1.00 92.12 87 PHE A N 1
ATOM 692 C CA . PHE A 1 87 ? 0.453 -5.984 -9.428 1.00 92.12 87 PHE A CA 1
ATOM 693 C C . PHE A 1 87 ? 1.016 -5.985 -8.002 1.00 92.12 87 PHE A C 1
ATOM 695 O O . PHE A 1 87 ? 2.229 -6.083 -7.828 1.00 92.12 87 PHE A O 1
ATOM 702 N N . ALA A 1 88 ? 0.151 -5.892 -6.992 1.00 90.88 88 ALA A N 1
ATOM 703 C CA . ALA A 1 88 ? 0.547 -5.851 -5.591 1.00 90.88 88 ALA A CA 1
ATOM 704 C C . ALA A 1 88 ? 1.266 -7.133 -5.152 1.00 90.88 88 ALA A C 1
ATOM 706 O O . ALA A 1 88 ? 2.306 -7.048 -4.509 1.00 90.88 88 ALA A O 1
ATOM 707 N N . GLU A 1 89 ? 0.772 -8.304 -5.555 1.00 90.75 89 GLU A N 1
ATOM 708 C CA . GLU A 1 89 ? 1.413 -9.599 -5.287 1.00 90.75 89 GLU A CA 1
ATOM 709 C C . GLU A 1 89 ? 2.799 -9.695 -5.931 1.00 90.75 89 GLU A C 1
ATOM 711 O O . GLU A 1 89 ? 3.763 -10.134 -5.302 1.00 90.75 89 GLU A O 1
ATOM 716 N N . LYS A 1 90 ? 2.932 -9.239 -7.182 1.00 91.25 90 LYS A N 1
ATOM 717 C CA . LYS A 1 90 ? 4.236 -9.186 -7.853 1.00 91.25 90 LYS A CA 1
ATOM 718 C C . LYS A 1 90 ? 5.186 -8.214 -7.150 1.00 91.25 90 LYS A C 1
ATOM 720 O O . LYS A 1 90 ? 6.354 -8.539 -6.954 1.00 91.25 90 LYS A O 1
ATOM 725 N N . ALA A 1 91 ? 4.685 -7.047 -6.749 1.00 90.19 91 ALA A N 1
ATOM 726 C CA . ALA A 1 91 ? 5.452 -6.068 -5.989 1.00 90.19 91 ALA A CA 1
ATOM 727 C C . ALA A 1 91 ? 5.873 -6.618 -4.617 1.00 90.19 91 ALA A C 1
ATOM 729 O O . ALA A 1 91 ? 6.984 -6.352 -4.179 1.00 90.19 91 ALA A O 1
ATOM 730 N N . ALA A 1 92 ? 5.039 -7.429 -3.961 1.00 89.62 92 ALA A N 1
ATOM 731 C CA . ALA A 1 92 ? 5.374 -8.093 -2.704 1.00 89.62 92 ALA A CA 1
ATOM 732 C C . ALA A 1 92 ? 6.573 -9.035 -2.869 1.00 89.62 92 ALA A C 1
ATOM 734 O O . ALA A 1 92 ? 7.534 -8.947 -2.109 1.00 89.62 92 ALA A O 1
ATOM 735 N N . LYS A 1 93 ? 6.557 -9.880 -3.909 1.00 89.19 93 LYS A N 1
ATOM 736 C CA . LYS A 1 93 ? 7.678 -10.783 -4.218 1.00 89.19 93 LYS A CA 1
ATOM 737 C C . LYS A 1 93 ? 8.983 -10.018 -4.431 1.00 89.19 93 LYS A C 1
ATOM 739 O O . LYS A 1 93 ? 10.007 -10.396 -3.875 1.00 89.19 93 LYS A O 1
ATOM 744 N N . MET A 1 94 ? 8.916 -8.911 -5.173 1.00 86.50 94 MET A N 1
ATOM 745 C CA . MET A 1 94 ? 10.061 -8.024 -5.395 1.00 86.50 94 MET A CA 1
ATOM 746 C C . MET A 1 94 ? 10.537 -7.344 -4.105 1.00 86.50 94 MET A C 1
ATOM 748 O O . MET A 1 94 ? 11.736 -7.236 -3.889 1.00 86.50 94 MET A O 1
ATOM 752 N N . TYR A 1 95 ? 9.623 -6.890 -3.244 1.00 85.50 95 TYR A N 1
ATOM 753 C CA . TYR A 1 95 ? 9.970 -6.194 -2.002 1.00 85.50 95 TYR A CA 1
ATOM 754 C C . TYR A 1 95 ? 10.665 -7.108 -0.988 1.00 85.50 95 TYR A C 1
ATOM 756 O O . TYR A 1 95 ? 11.624 -6.698 -0.341 1.00 85.50 95 TYR A O 1
ATOM 764 N N . TYR A 1 96 ? 10.191 -8.346 -0.859 1.00 82.62 96 TYR A N 1
ATOM 765 C CA . TYR A 1 96 ? 10.712 -9.315 0.105 1.00 82.62 96 TYR A CA 1
ATOM 766 C C . TYR A 1 96 ? 11.847 -10.193 -0.451 1.00 82.62 96 TYR A C 1
ATOM 768 O O . TYR A 1 96 ? 12.278 -11.113 0.239 1.00 82.62 96 TYR A O 1
ATOM 776 N N . ASN A 1 97 ? 12.338 -9.925 -1.670 1.00 79.44 97 ASN A N 1
ATOM 777 C CA . ASN A 1 97 ? 13.332 -10.749 -2.377 1.00 79.44 97 ASN A CA 1
ATOM 778 C C . ASN A 1 97 ? 12.950 -12.242 -2.436 1.00 79.44 97 ASN A C 1
ATOM 780 O O . ASN A 1 97 ? 13.795 -13.118 -2.272 1.00 79.44 97 ASN A O 1
ATOM 784 N N . LEU A 1 98 ? 11.665 -12.533 -2.642 1.00 70.75 98 LEU A N 1
ATOM 785 C CA . LEU A 1 98 ? 11.126 -13.897 -2.702 1.00 70.75 98 LEU A CA 1
ATOM 786 C C . LEU A 1 98 ? 11.140 -14.446 -4.140 1.00 70.75 98 LEU A C 1
ATOM 788 O O . LEU A 1 98 ? 10.157 -15.061 -4.556 1.00 70.75 98 LEU A O 1
ATOM 792 N N . GLU A 1 99 ? 12.190 -14.136 -4.912 1.00 54.22 99 GLU A N 1
ATOM 793 C CA . GLU A 1 99 ? 12.356 -14.631 -6.292 1.00 54.22 99 GLU A CA 1
ATOM 794 C C . GLU A 1 99 ? 12.354 -16.163 -6.371 1.00 54.22 99 GLU A C 1
ATOM 796 O O . GLU A 1 99 ? 13.033 -16.812 -5.542 1.00 54.22 99 GLU A O 1
#

Sequence (99 aa):
MSDNKAGWVYVAESTRPNGDKQIYTGITQRTPEIRWNEHINEVNKPDSKTWTGQGIDFQPIGAVWSNNARKAEQTIKNMATEQKRAFAEKAAKMYYNLE

pLDDT: mean 89.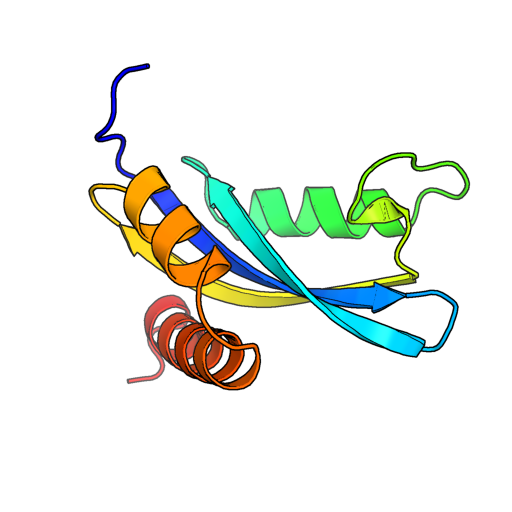22, std 9.2, range [45.03, 94.5]

Foldseek 3Di:
DPFFAKWKKWWKWFAAPVRDTDIDIDTDRDDVVVVQVVLQVLCVDPDRPDPSVNGNDIGTQAMDIDRGNPVVRVVLVPDDPVVVNVVSNVRHCVRVVVD

Radius of gyration: 13.41 Å; chains: 1; bounding box: 33×35×30 Å

InterPro domains:
  IPR000305 GIY-YIG endonuclease [PF01541] (7-50)
  IPR035901 GIY-YIG endonuclease superfamily [G3DSA:3.40.1440.10] (1-99)

Organism: NCBI:txid261099